Protein AF-A0A957QXU7-F1 (afdb_monomer)

Mean predicted aligned error: 11.69 Å

pLDDT: mean 83.5, std 12.66, range [46.91, 98.19]

Radius of gyration: 32.11 Å; Cα contacts (8 Å, |Δi|>4): 40; chains: 1; bounding box: 80×54×68 Å

Foldseek 3Di:
DDDPPPPPVVVVVCVCVPPVNVVVVVVVVVVVVVVVVVVVVVVVVVVVVVVVVVLLVVQCPDDAAEDDPPPVPDPVVNNPNHHYDYDDDDDPPDDDDDD

Sequence (99 aa):
MAENNAISWGQTVRLLISRRWWWVTLVVLGGCALLVRLGIWQLDRLAWRRGLNAEITAQMAAPPLILTPGTASTELDAIAYRQVTATGHYDLEGQFVLL

Secondary structure (DSSP, 8-state):
--------HHHHHHHHTSTTTHHHHHHHHHHHHHHHHHHHHHHHHHHHHHHHHHHHHHHHHSPPEEE-TTGGGS-GGGGTT--EEE------TT-----

Nearest PDB structures (foldseek):
  8any-assembly1_0  TM=3.695E-01  e=1.886E+00  Homo sapiens
  7qp7-assembly1_M  TM=3.668E-01  e=7.196E+00  Homo sapiens

Structure (mmCIF, N/CA/C/O backbone):
data_AF-A0A957QXU7-F1
#
_entry.id   AF-A0A957QXU7-F1
#
loop_
_atom_site.group_PDB
_atom_site.id
_atom_site.type_symbol
_atom_site.label_atom_id
_atom_site.label_alt_id
_atom_site.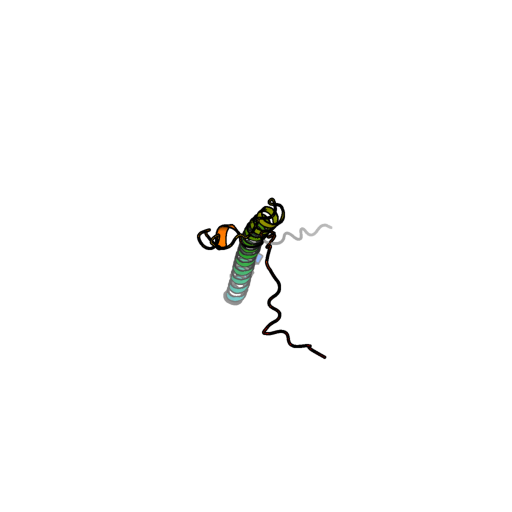label_comp_id
_atom_site.label_asym_id
_atom_site.label_entity_id
_atom_site.label_seq_id
_atom_site.pdbx_PDB_ins_code
_atom_site.Cartn_x
_atom_site.Cartn_y
_atom_site.Cartn_z
_atom_site.occupancy
_atom_site.B_iso_or_equiv
_atom_site.auth_seq_id
_atom_site.auth_comp_id
_atom_site.auth_asym_id
_atom_site.auth_atom_id
_atom_site.pdbx_PDB_model_num
ATOM 1 N N . MET A 1 1 ? 46.697 20.143 -25.126 1.00 47.62 1 MET A N 1
ATOM 2 C CA . MET A 1 1 ? 46.227 18.767 -24.865 1.00 47.62 1 MET A CA 1
ATOM 3 C C . MET A 1 1 ? 44.871 18.818 -24.172 1.00 47.62 1 MET A C 1
ATOM 5 O O . MET A 1 1 ? 44.814 18.791 -22.954 1.00 47.62 1 MET A O 1
ATOM 9 N N . ALA A 1 2 ? 43.799 18.962 -24.948 1.00 46.91 2 ALA A N 1
ATOM 10 C CA . ALA A 1 2 ? 42.426 18.714 -24.513 1.00 46.91 2 ALA A CA 1
ATOM 11 C C . ALA A 1 2 ? 41.631 18.436 -25.791 1.00 46.91 2 ALA A C 1
ATOM 13 O O . ALA A 1 2 ? 41.126 19.351 -26.439 1.00 46.91 2 ALA A O 1
ATOM 14 N N . GLU A 1 3 ? 41.669 17.181 -26.232 1.00 51.56 3 GLU A N 1
ATOM 15 C CA . GLU A 1 3 ? 40.829 16.711 -27.324 1.00 51.56 3 GLU A CA 1
ATOM 16 C C . GLU A 1 3 ? 39.385 16.828 -26.832 1.00 51.56 3 GLU A C 1
ATOM 18 O O . GLU A 1 3 ? 38.992 16.244 -25.821 1.00 51.56 3 GLU A O 1
ATOM 23 N N . ASN A 1 4 ? 38.636 17.725 -27.465 1.00 58.56 4 ASN A N 1
ATOM 24 C CA . ASN A 1 4 ? 37.233 17.939 -27.184 1.00 58.56 4 ASN A CA 1
ATOM 25 C C . ASN A 1 4 ? 36.491 16.690 -27.656 1.00 58.56 4 ASN A C 1
ATOM 27 O O . ASN A 1 4 ? 36.133 16.575 -28.829 1.00 58.56 4 ASN A O 1
ATOM 31 N N . ASN A 1 5 ? 36.283 15.759 -26.728 1.00 62.50 5 ASN A N 1
ATOM 32 C CA . ASN A 1 5 ? 35.426 14.587 -26.858 1.00 62.50 5 ASN A CA 1
ATOM 33 C C . ASN A 1 5 ? 33.963 15.053 -26.921 1.00 62.50 5 ASN A C 1
ATOM 35 O O . ASN A 1 5 ? 33.141 14.728 -26.064 1.00 62.50 5 ASN A O 1
ATOM 39 N N . ALA A 1 6 ? 33.645 15.897 -27.900 1.00 63.00 6 ALA A N 1
ATOM 40 C CA . ALA A 1 6 ? 32.304 16.362 -28.156 1.00 63.00 6 ALA A CA 1
ATOM 41 C C . ALA A 1 6 ? 31.532 15.163 -28.686 1.00 63.00 6 ALA A C 1
ATOM 43 O O . ALA A 1 6 ? 31.621 14.809 -29.862 1.00 63.00 6 ALA A O 1
ATOM 44 N N . ILE A 1 7 ? 30.804 14.512 -27.782 1.00 67.94 7 ILE A N 1
ATOM 45 C CA . ILE A 1 7 ? 29.794 13.516 -28.110 1.00 67.94 7 ILE A CA 1
ATOM 46 C C . ILE A 1 7 ? 28.926 14.138 -29.204 1.00 67.94 7 ILE A C 1
ATOM 48 O O . ILE A 1 7 ? 28.167 15.079 -28.963 1.00 67.94 7 ILE A O 1
ATOM 52 N N . SER A 1 8 ? 29.097 13.660 -30.435 1.00 75.00 8 SER A N 1
ATOM 53 C CA . SER A 1 8 ? 28.346 14.152 -31.580 1.00 75.00 8 SER A CA 1
ATOM 54 C C . SER A 1 8 ? 26.921 13.626 -31.457 1.00 75.00 8 SER A C 1
ATOM 56 O O . SER A 1 8 ? 26.589 12.553 -31.960 1.00 75.00 8 SER A O 1
ATOM 58 N N . TRP A 1 9 ? 26.074 14.373 -30.743 1.00 73.50 9 TRP A N 1
ATOM 59 C CA . TRP A 1 9 ? 24.683 14.014 -30.449 1.00 73.50 9 TRP A CA 1
ATOM 60 C C . TRP A 1 9 ? 23.897 13.617 -31.705 1.00 73.50 9 TRP A C 1
ATOM 62 O O . TRP A 1 9 ? 23.094 12.685 -31.670 1.00 73.50 9 TRP A O 1
ATOM 72 N N . GLY A 1 10 ? 24.191 14.254 -32.843 1.00 73.12 10 GLY A N 1
ATOM 73 C CA . GLY A 1 10 ? 23.594 13.916 -34.134 1.00 73.12 10 GLY A CA 1
ATOM 74 C C . GLY A 1 10 ? 23.967 12.518 -34.640 1.00 73.12 10 GLY A C 1
ATOM 75 O O . GLY A 1 10 ? 23.123 11.834 -35.219 1.00 73.12 10 GLY A O 1
ATOM 76 N N . GLN A 1 11 ? 25.196 12.052 -34.395 1.00 74.81 11 GLN A N 1
ATOM 77 C CA . GLN A 1 11 ? 25.608 10.693 -34.755 1.00 74.81 11 GLN A CA 1
ATOM 78 C C . GLN A 1 11 ? 24.989 9.651 -33.822 1.00 74.81 11 GLN A C 1
ATOM 80 O O . GLN A 1 11 ? 24.507 8.627 -34.304 1.00 74.81 11 GLN A O 1
ATOM 85 N N . THR A 1 12 ? 24.902 9.927 -32.519 1.00 74.75 12 THR A N 1
ATOM 86 C CA . THR A 1 12 ? 24.289 9.011 -31.543 1.00 74.75 12 THR A CA 1
ATOM 87 C C . THR A 1 12 ? 22.803 8.785 -31.827 1.00 74.75 12 THR A C 1
ATOM 89 O O . THR A 1 12 ? 22.359 7.641 -31.899 1.00 74.75 12 THR A O 1
ATOM 92 N N . VAL A 1 13 ? 22.034 9.851 -32.081 1.00 75.25 13 VAL A N 1
ATOM 93 C CA . VAL A 1 13 ? 20.604 9.739 -32.435 1.00 75.25 13 VAL A CA 1
ATOM 94 C C . VAL A 1 13 ? 20.419 8.953 -33.737 1.00 75.25 13 VAL A C 1
ATOM 96 O O . VAL A 1 13 ? 19.542 8.095 -33.838 1.00 75.25 13 VAL A O 1
ATOM 99 N N . ARG A 1 14 ? 21.290 9.182 -34.725 1.00 74.19 14 ARG A N 1
ATOM 100 C CA . ARG A 1 14 ? 21.243 8.482 -36.014 1.00 74.19 14 ARG A CA 1
ATOM 101 C C . AR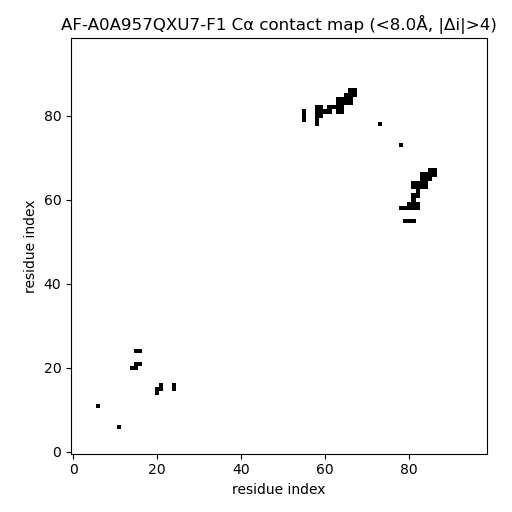G A 1 14 ? 21.635 7.004 -35.907 1.00 74.19 14 ARG A C 1
ATOM 103 O O . ARG A 1 14 ? 21.107 6.190 -36.661 1.00 74.19 14 ARG A O 1
ATOM 110 N N . LEU A 1 15 ? 22.519 6.645 -34.976 1.00 70.62 15 LEU A N 1
ATOM 111 C CA . LEU A 1 15 ? 22.861 5.252 -34.673 1.00 70.62 15 LEU A CA 1
ATOM 112 C C . LEU A 1 15 ? 21.700 4.531 -33.977 1.00 70.62 15 LEU A C 1
ATOM 114 O O . LEU A 1 15 ? 21.357 3.424 -34.395 1.00 70.62 15 LEU A O 1
ATOM 118 N N . LEU A 1 16 ? 21.047 5.183 -33.007 1.00 69.50 16 LEU A N 1
ATOM 119 C CA . LEU A 1 16 ? 19.859 4.652 -32.323 1.00 69.50 16 LEU A CA 1
ATOM 120 C C . LEU A 1 16 ? 18.692 4.408 -33.299 1.00 69.50 16 LEU A C 1
ATOM 122 O O . LEU A 1 16 ? 17.995 3.404 -33.193 1.00 69.50 16 LEU A O 1
ATOM 126 N N . ILE A 1 17 ? 18.520 5.279 -34.298 1.00 71.12 17 ILE A N 1
ATOM 127 C CA . ILE A 1 17 ? 17.434 5.199 -35.297 1.00 71.12 17 ILE A CA 1
ATOM 128 C C . ILE A 1 17 ? 17.862 4.433 -36.571 1.00 71.12 17 ILE A C 1
ATOM 130 O O . ILE A 1 17 ? 17.085 4.261 -37.510 1.00 71.12 17 ILE A O 1
ATOM 134 N N . SER A 1 18 ? 19.092 3.912 -36.629 1.00 76.94 18 SER A N 1
ATOM 135 C CA . SER A 1 18 ? 19.547 3.116 -37.774 1.00 76.94 18 SER A CA 1
ATOM 136 C C . SER A 1 18 ? 18.692 1.850 -37.959 1.00 76.94 18 SER A C 1
ATOM 138 O O . SER A 1 18 ? 18.184 1.277 -36.993 1.00 76.94 18 SER A O 1
ATOM 140 N N . ARG A 1 19 ? 18.568 1.366 -39.208 1.00 73.75 19 ARG A N 1
ATOM 141 C CA . ARG A 1 19 ? 17.735 0.201 -39.599 1.00 73.75 19 ARG A CA 1
ATOM 142 C C . ARG A 1 19 ? 17.930 -1.027 -38.692 1.00 73.75 19 ARG A C 1
ATOM 144 O O . ARG A 1 19 ? 17.008 -1.816 -38.523 1.00 73.75 19 ARG A O 1
ATOM 151 N N . ARG A 1 20 ? 19.129 -1.189 -38.125 1.00 80.00 20 ARG A N 1
ATOM 152 C CA . ARG A 1 20 ? 19.508 -2.314 -37.263 1.00 80.00 20 ARG A CA 1
ATOM 153 C C . ARG A 1 20 ? 19.112 -2.133 -35.790 1.00 80.00 20 ARG A C 1
ATOM 155 O O . ARG A 1 20 ? 18.870 -3.134 -35.128 1.00 80.00 20 ARG A O 1
ATOM 162 N N . TRP A 1 21 ? 19.044 -0.902 -35.280 1.00 83.31 21 TRP A N 1
ATOM 163 C CA . TRP A 1 21 ? 18.867 -0.614 -33.844 1.00 83.31 21 TRP A CA 1
ATOM 164 C C . TRP A 1 21 ? 17.472 -0.118 -33.458 1.00 83.31 21 TRP A C 1
ATOM 166 O O . TRP A 1 21 ? 17.108 -0.204 -32.287 1.00 83.31 21 TRP A O 1
ATOM 176 N N . TRP A 1 22 ? 16.655 0.301 -34.427 1.00 87.75 22 TRP A N 1
ATOM 177 C CA . TRP A 1 22 ? 15.304 0.813 -34.177 1.00 87.75 22 TRP A CA 1
ATOM 178 C C . TRP A 1 22 ? 14.419 -0.136 -33.344 1.00 87.75 22 TRP A C 1
ATOM 180 O O . TRP A 1 22 ? 13.726 0.314 -32.435 1.00 87.75 22 TRP A O 1
ATOM 190 N N . TRP A 1 23 ? 14.493 -1.454 -33.571 1.00 89.62 23 TRP A N 1
ATOM 191 C CA . TRP A 1 23 ? 13.751 -2.437 -32.768 1.00 89.62 23 TRP A CA 1
ATOM 192 C C . TRP A 1 23 ? 14.186 -2.465 -31.299 1.00 89.62 23 TRP A C 1
ATOM 194 O O . TRP A 1 23 ? 13.340 -2.572 -30.417 1.00 89.62 23 TRP A O 1
ATOM 204 N N . VAL A 1 24 ? 15.486 -2.322 -31.020 1.00 92.06 24 VAL A N 1
ATOM 205 C CA . VAL A 1 24 ? 16.003 -2.253 -29.644 1.00 92.06 24 VAL A CA 1
ATOM 206 C C . VAL A 1 24 ? 15.477 -0.995 -28.958 1.00 92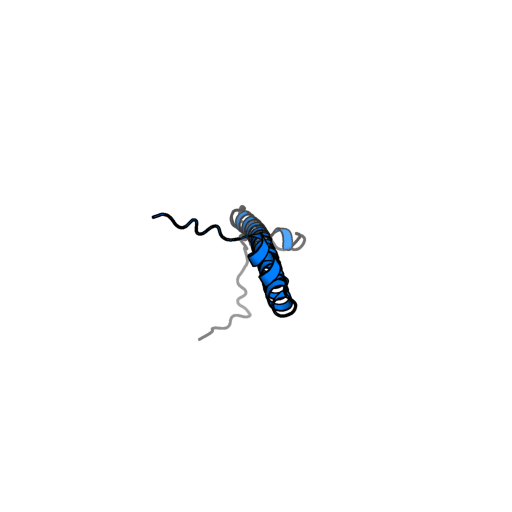.06 24 VAL A C 1
ATOM 208 O O . VAL A 1 24 ? 14.988 -1.067 -27.834 1.00 92.06 24 VAL A O 1
ATOM 211 N N . THR A 1 25 ? 15.502 0.147 -29.649 1.00 90.06 25 THR A N 1
ATOM 212 C CA . THR A 1 25 ? 14.934 1.399 -29.131 1.00 90.06 25 THR A CA 1
ATOM 213 C C . THR A 1 25 ? 13.438 1.269 -28.846 1.00 90.06 25 THR A C 1
ATOM 215 O O . THR A 1 25 ? 12.989 1.705 -27.788 1.00 90.06 25 THR A O 1
ATOM 218 N N . LEU A 1 26 ? 12.669 0.623 -29.728 1.00 93.50 26 LEU A N 1
ATOM 219 C CA . LEU A 1 26 ? 11.250 0.352 -29.484 1.00 93.50 26 LEU A CA 1
ATOM 220 C C . LEU A 1 26 ? 11.021 -0.530 -28.255 1.00 93.50 26 LEU A C 1
ATOM 222 O O . LEU A 1 26 ? 10.136 -0.232 -27.457 1.00 93.50 26 LEU A O 1
ATOM 226 N N . VAL A 1 27 ? 11.817 -1.587 -28.078 1.00 96.19 27 VAL A N 1
ATOM 227 C CA . VAL A 1 27 ? 11.721 -2.465 -26.902 1.00 96.19 27 VAL A CA 1
ATOM 228 C C . VAL A 1 27 ? 12.027 -1.694 -25.622 1.00 96.19 27 VAL A C 1
ATOM 230 O O . VAL A 1 27 ? 11.291 -1.829 -24.649 1.00 96.19 27 VAL A O 1
ATOM 233 N N . VAL A 1 28 ? 13.060 -0.846 -25.621 1.00 95.81 28 VAL A N 1
ATOM 234 C CA . VAL A 1 28 ? 13.393 -0.000 -24.464 1.00 95.81 28 VAL A CA 1
ATOM 235 C C . VAL A 1 28 ? 12.248 0.959 -24.147 1.00 95.81 28 VAL A C 1
ATOM 237 O O . VAL A 1 28 ? 11.825 1.028 -22.997 1.00 95.81 28 VAL A O 1
ATOM 240 N N . LEU A 1 29 ? 11.694 1.648 -25.148 1.00 96.31 29 LEU A N 1
ATOM 241 C CA . LEU A 1 29 ? 10.551 2.543 -24.948 1.00 96.31 29 LEU A CA 1
ATOM 242 C C . LEU A 1 29 ? 9.317 1.794 -24.431 1.00 96.31 29 LEU A C 1
ATOM 244 O O . LEU A 1 29 ? 8.650 2.273 -23.514 1.00 96.31 29 LEU A O 1
ATOM 248 N N . GLY A 1 30 ? 9.045 0.602 -24.966 1.00 97.94 30 GLY A N 1
ATOM 249 C CA . GLY A 1 30 ? 7.981 -0.274 -24.481 1.00 97.94 30 GLY A CA 1
ATOM 250 C C . GLY A 1 30 ? 8.202 -0.707 -23.030 1.00 97.94 30 GLY A C 1
ATOM 251 O O . GLY A 1 30 ? 7.279 -0.643 -22.220 1.00 97.94 30 GLY A O 1
ATOM 252 N N . GLY A 1 31 ? 9.437 -1.068 -22.674 1.00 98.06 31 GLY A N 1
ATOM 253 C CA . GLY A 1 31 ? 9.833 -1.395 -21.305 1.00 98.06 31 GLY A CA 1
ATOM 254 C C . GLY A 1 31 ? 9.656 -0.212 -20.354 1.00 98.06 31 GLY A C 1
ATOM 255 O O . GLY A 1 31 ? 9.045 -0.360 -19.299 1.00 98.06 31 GLY A O 1
ATOM 256 N N . CYS A 1 32 ? 10.101 0.983 -20.746 1.00 98.00 32 CYS A N 1
ATOM 257 C CA . CYS A 1 32 ? 9.886 2.208 -19.978 1.00 98.00 32 CYS A CA 1
ATOM 258 C C . CYS A 1 32 ? 8.391 2.489 -19.766 1.00 98.00 32 CYS A C 1
ATOM 260 O O . CYS A 1 32 ? 7.975 2.751 -18.638 1.00 98.00 32 CYS A O 1
ATOM 262 N N . ALA A 1 33 ? 7.572 2.383 -20.816 1.00 97.88 33 ALA A N 1
ATOM 263 C CA . ALA A 1 33 ? 6.127 2.583 -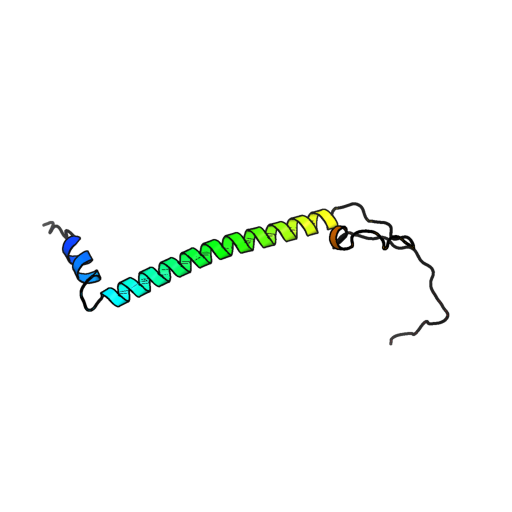20.717 1.00 97.88 33 ALA A CA 1
ATOM 264 C C . ALA A 1 33 ? 5.465 1.561 -19.777 1.00 97.88 33 ALA A C 1
ATOM 266 O O . ALA A 1 33 ? 4.614 1.926 -18.962 1.00 97.88 33 ALA A O 1
ATOM 267 N N . LEU A 1 34 ? 5.890 0.295 -19.841 1.00 98.19 34 LEU A N 1
ATOM 268 C CA . LEU A 1 34 ? 5.424 -0.754 -18.938 1.00 98.19 34 LEU A CA 1
ATOM 269 C C . LEU A 1 34 ? 5.789 -0.440 -17.483 1.00 98.19 34 LEU A C 1
ATOM 271 O O . LEU A 1 34 ? 4.920 -0.513 -16.618 1.00 98.19 34 LEU A O 1
ATOM 275 N N . LEU A 1 35 ? 7.037 -0.051 -17.212 1.00 98.19 35 LEU A N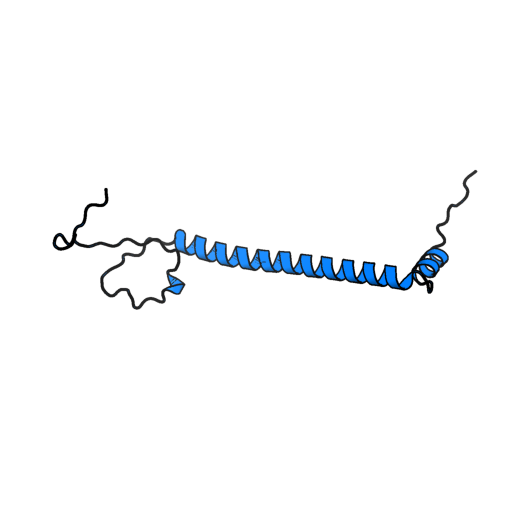 1
ATOM 276 C CA . LEU A 1 35 ? 7.490 0.298 -15.863 1.00 98.19 35 LEU A CA 1
ATOM 277 C C . LEU A 1 35 ? 6.723 1.495 -15.292 1.00 98.19 35 LEU A C 1
ATOM 279 O O . LEU A 1 35 ? 6.303 1.448 -14.139 1.00 98.19 35 LEU A O 1
ATOM 283 N N . VAL A 1 36 ? 6.472 2.532 -16.096 1.00 98.06 36 VAL A N 1
ATOM 284 C CA . VAL A 1 36 ? 5.644 3.678 -15.684 1.00 98.06 36 VAL A CA 1
ATOM 285 C C . VAL A 1 36 ? 4.227 3.222 -15.339 1.00 98.06 36 VAL A C 1
ATOM 287 O O . VAL A 1 36 ? 3.703 3.569 -14.279 1.00 98.06 36 VAL A O 1
ATOM 290 N N . ARG A 1 37 ? 3.611 2.398 -16.193 1.00 98.06 37 ARG A N 1
ATOM 291 C CA . ARG A 1 37 ? 2.263 1.869 -15.951 1.00 98.06 37 ARG A CA 1
ATOM 292 C C . ARG A 1 37 ? 2.206 0.983 -14.704 1.00 98.06 37 ARG A C 1
ATOM 294 O O . ARG A 1 37 ? 1.232 1.066 -13.959 1.00 98.06 37 ARG A O 1
ATOM 301 N N . LEU A 1 38 ? 3.245 0.192 -14.443 1.00 98.12 38 LEU A N 1
ATOM 302 C CA . LEU A 1 38 ? 3.376 -0.582 -13.208 1.00 98.12 38 LEU A CA 1
ATOM 303 C C . LEU A 1 38 ? 3.539 0.322 -11.983 1.00 98.12 38 LEU A C 1
ATOM 305 O O . LEU A 1 38 ? 2.904 0.061 -10.967 1.00 98.12 38 LEU A O 1
ATOM 309 N N . GLY A 1 39 ? 4.319 1.401 -12.076 1.00 97.81 39 GLY A N 1
ATOM 310 C CA . GLY A 1 39 ? 4.454 2.387 -10.999 1.00 97.81 39 GLY A CA 1
ATOM 311 C C . GLY A 1 39 ? 3.120 3.050 -10.646 1.00 97.81 39 GLY A C 1
ATOM 312 O O . GLY A 1 39 ? 2.755 3.124 -9.474 1.00 97.81 39 GLY A O 1
ATOM 313 N N . ILE A 1 40 ? 2.339 3.448 -11.655 1.00 98.00 40 ILE A N 1
ATOM 314 C CA . ILE A 1 40 ? 0.982 3.985 -11.452 1.00 98.00 40 ILE A CA 1
ATOM 315 C C . ILE A 1 40 ? 0.085 2.940 -10.780 1.00 98.00 40 ILE A C 1
ATOM 317 O O . ILE A 1 40 ? -0.593 3.251 -9.802 1.00 98.00 40 ILE A O 1
ATOM 321 N N . TRP A 1 41 ? 0.113 1.694 -11.259 1.00 97.69 41 TRP A N 1
ATOM 322 C CA . TRP A 1 41 ? -0.660 0.606 -10.658 1.00 97.69 41 TRP A CA 1
ATOM 323 C C . TRP A 1 41 ? -0.271 0.351 -9.198 1.00 97.69 41 TRP A C 1
ATOM 325 O O . TRP A 1 41 ? -1.142 0.115 -8.366 1.00 97.69 41 TRP A O 1
ATOM 335 N N . GLN A 1 42 ? 1.016 0.435 -8.856 1.00 97.69 42 GLN A N 1
ATOM 336 C CA . GLN A 1 42 ? 1.465 0.294 -7.471 1.00 97.69 42 GLN A CA 1
ATOM 337 C C . GLN A 1 42 ? 0.890 1.392 -6.568 1.00 97.69 42 GLN A C 1
ATOM 339 O O . GLN A 1 42 ? 0.459 1.090 -5.454 1.00 97.69 42 GLN A O 1
ATOM 344 N N . LEU A 1 43 ? 0.847 2.644 -7.036 1.00 97.81 43 LEU A N 1
ATOM 345 C CA . LEU A 1 43 ? 0.264 3.757 -6.279 1.00 97.81 43 LEU A CA 1
ATOM 346 C C . LEU A 1 43 ? -1.251 3.607 -6.108 1.00 97.81 43 LEU A C 1
ATOM 348 O O . LEU A 1 43 ? -1.757 3.791 -5.001 1.00 97.81 43 LEU A O 1
ATOM 352 N N . ASP A 1 44 ? -1.957 3.218 -7.166 1.00 97.44 44 ASP A N 1
ATOM 353 C CA . ASP A 1 44 ? -3.395 2.936 -7.118 1.00 97.44 44 ASP A CA 1
ATOM 354 C C . ASP A 1 44 ? -3.705 1.784 -6.148 1.00 97.44 44 ASP A C 1
ATOM 356 O O . ASP A 1 44 ? -4.521 1.901 -5.230 1.00 97.44 44 ASP A O 1
ATOM 360 N N . ARG A 1 45 ? -2.946 0.689 -6.251 1.00 96.69 45 ARG A N 1
ATOM 361 C CA . ARG A 1 45 ? -3.062 -0.463 -5.353 1.00 96.69 45 ARG A CA 1
ATOM 362 C C . ARG A 1 45 ? -2.793 -0.090 -3.896 1.00 96.69 45 ARG A C 1
ATOM 364 O O . ARG A 1 45 ? -3.454 -0.618 -2.997 1.00 96.69 45 ARG A O 1
ATOM 371 N N . LEU A 1 46 ? -1.829 0.796 -3.654 1.00 97.19 46 LEU A N 1
ATOM 372 C CA . LEU A 1 46 ? -1.532 1.329 -2.329 1.00 97.19 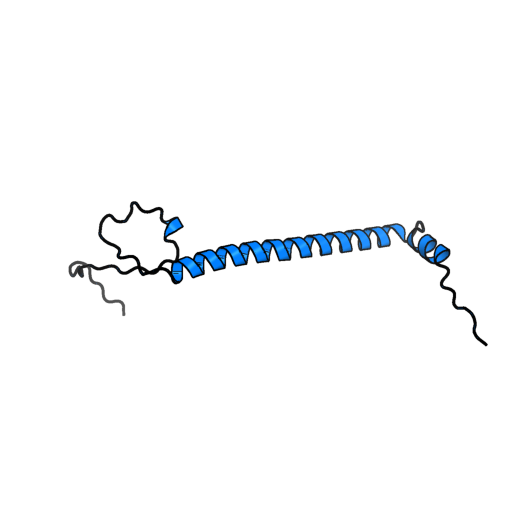46 LEU A CA 1
ATOM 373 C C . LEU A 1 46 ? -2.690 2.178 -1.795 1.00 97.19 46 LEU A C 1
ATOM 375 O O . LEU A 1 46 ? -3.057 2.019 -0.631 1.00 97.19 46 LEU A O 1
ATOM 379 N N . ALA A 1 47 ? -3.277 3.044 -2.624 1.00 97.38 47 ALA A N 1
ATOM 380 C CA . ALA A 1 47 ? -4.435 3.853 -2.252 1.00 97.38 47 ALA A CA 1
ATOM 381 C C . ALA A 1 47 ? -5.639 2.971 -1.889 1.00 97.38 47 ALA A C 1
ATOM 383 O O . ALA A 1 47 ? -6.209 3.140 -0.811 1.00 97.38 47 ALA A O 1
ATOM 384 N N . TRP A 1 48 ? -5.944 1.962 -2.711 1.00 96.06 48 TRP A N 1
ATOM 385 C CA . TRP A 1 48 ? -6.993 0.979 -2.425 1.00 96.06 48 TRP A CA 1
ATOM 386 C C . TRP A 1 48 ? -6.769 0.268 -1.083 1.00 96.06 48 TRP A C 1
ATOM 388 O O . TRP A 1 48 ? -7.667 0.222 -0.243 1.00 96.06 48 TRP A O 1
ATOM 398 N N . ARG A 1 49 ? -5.546 -0.228 -0.831 1.00 97.00 49 ARG A N 1
ATOM 399 C CA . ARG A 1 49 ? -5.218 -0.883 0.447 1.00 97.00 49 ARG A CA 1
ATOM 400 C C . ARG A 1 49 ? -5.347 0.056 1.642 1.00 97.00 49 ARG A C 1
ATOM 402 O O . ARG A 1 49 ? -5.817 -0.370 2.692 1.00 97.00 49 ARG A O 1
ATOM 409 N N . ARG A 1 50 ? -4.926 1.315 1.505 1.00 97.00 50 ARG A N 1
ATOM 410 C CA . ARG A 1 50 ? -5.062 2.316 2.571 1.00 97.00 50 ARG A CA 1
ATOM 411 C C . ARG A 1 50 ? -6.524 2.625 2.873 1.00 97.00 50 ARG A C 1
ATOM 413 O O . ARG A 1 50 ? -6.857 2.706 4.048 1.00 97.00 50 ARG A O 1
ATOM 420 N N . GLY A 1 51 ? -7.374 2.742 1.851 1.00 94.62 51 GLY A N 1
ATOM 421 C CA . GLY A 1 51 ? -8.814 2.945 2.030 1.00 94.62 51 GLY A CA 1
ATOM 422 C C . GLY A 1 51 ? -9.459 1.808 2.821 1.00 94.62 51 GLY A C 1
ATOM 423 O O . GLY A 1 51 ? -10.112 2.055 3.828 1.00 94.62 51 GLY A O 1
ATOM 424 N N . LEU A 1 52 ? -9.180 0.558 2.438 1.00 93.50 52 LEU A N 1
ATOM 425 C CA . LEU A 1 52 ? -9.675 -0.611 3.171 1.00 93.50 52 LEU A CA 1
ATOM 426 C C . LEU A 1 52 ? -9.171 -0.663 4.614 1.00 93.50 52 LEU A C 1
ATOM 428 O O . LEU A 1 52 ? -9.946 -0.901 5.533 1.00 93.50 52 LEU A O 1
ATOM 432 N N . ASN A 1 53 ? -7.877 -0.425 4.831 1.00 95.38 53 ASN A N 1
ATOM 433 C CA . ASN A 1 53 ? -7.320 -0.435 6.180 1.00 95.38 53 ASN A CA 1
ATOM 434 C C . ASN A 1 53 ? -7.910 0.680 7.050 1.00 95.38 53 ASN A C 1
ATOM 436 O O . ASN A 1 53 ? -8.099 0.465 8.245 1.00 95.38 53 ASN A O 1
ATOM 440 N N . ALA A 1 54 ? -8.178 1.856 6.475 1.00 94.62 54 ALA A N 1
ATOM 441 C CA . ALA A 1 54 ? -8.798 2.965 7.189 1.00 94.62 54 ALA A CA 1
ATOM 442 C C . ALA A 1 54 ? -10.218 2.603 7.640 1.00 94.62 54 ALA A C 1
ATOM 444 O O . ALA A 1 54 ? -10.533 2.807 8.810 1.00 94.62 54 ALA A O 1
ATOM 445 N N . GLU A 1 55 ? -11.018 1.994 6.759 1.00 92.12 55 GLU A N 1
ATOM 446 C CA . GLU A 1 55 ? -12.362 1.506 7.090 1.00 92.12 55 GLU A CA 1
ATOM 447 C C . GLU A 1 55 ? -12.315 0.463 8.215 1.00 92.12 55 GLU A C 1
ATOM 449 O O . GLU A 1 55 ? -12.943 0.634 9.257 1.00 92.12 55 GLU A O 1
ATOM 454 N N . ILE A 1 56 ? -11.481 -0.571 8.066 1.00 92.94 56 ILE A N 1
ATOM 455 C CA . ILE A 1 56 ? -11.322 -1.623 9.082 1.00 92.94 56 ILE A CA 1
ATOM 456 C C . ILE A 1 56 ? -10.884 -1.026 10.423 1.00 92.94 56 ILE A C 1
ATOM 458 O O . ILE A 1 56 ? -11.441 -1.360 11.465 1.00 92.94 56 ILE A O 1
ATOM 462 N N . THR A 1 57 ? -9.898 -0.125 10.414 1.00 93.62 57 THR A N 1
ATOM 463 C CA . THR A 1 57 ? -9.394 0.505 11.644 1.00 93.62 57 THR A CA 1
ATOM 464 C C . THR A 1 57 ? -10.472 1.355 12.311 1.00 93.62 57 THR A C 1
ATOM 466 O O . THR A 1 57 ? -10.597 1.313 13.534 1.00 93.62 57 THR A O 1
ATOM 469 N N . ALA A 1 58 ? -11.272 2.094 11.535 1.00 91.31 58 ALA A N 1
ATOM 470 C CA . ALA A 1 58 ? -12.380 2.883 12.063 1.00 91.31 58 ALA A CA 1
ATOM 471 C C . ALA A 1 58 ? -13.435 1.990 12.732 1.00 91.31 58 ALA A C 1
ATOM 473 O O . ALA A 1 58 ? -13.855 2.277 13.853 1.00 91.31 58 ALA A O 1
ATOM 474 N N . GLN A 1 59 ? -13.799 0.876 12.095 1.00 90.06 59 GLN A N 1
ATOM 475 C CA . GLN A 1 59 ? -14.772 -0.074 12.639 1.00 90.06 59 GLN A CA 1
ATOM 476 C C . GLN A 1 59 ? -14.257 -0.786 13.891 1.00 90.06 59 GLN A C 1
ATOM 478 O O . GLN A 1 59 ? -14.986 -0.930 14.872 1.00 90.06 59 GLN A O 1
ATOM 483 N N . MET A 1 60 ? -12.981 -1.174 13.904 1.00 91.06 60 MET A N 1
ATOM 484 C CA . MET A 1 60 ? -12.346 -1.781 15.076 1.00 91.06 60 MET A CA 1
ATOM 485 C C . MET A 1 60 ? -12.230 -0.811 16.259 1.00 91.06 60 MET A C 1
ATOM 487 O O . MET A 1 60 ? -12.297 -1.250 17.405 1.00 91.06 60 MET A O 1
ATOM 491 N N . ALA A 1 61 ? -12.039 0.485 15.996 1.00 91.50 61 ALA A N 1
ATOM 492 C CA . ALA A 1 61 ? -11.962 1.524 17.024 1.00 91.50 61 ALA A CA 1
ATOM 493 C C . ALA A 1 61 ? -13.341 2.015 17.503 1.00 91.50 61 ALA A C 1
ATOM 495 O O . ALA A 1 61 ? -13.425 2.721 18.511 1.00 91.50 61 ALA A O 1
ATOM 496 N N . ALA A 1 62 ? -14.420 1.676 16.792 1.00 88.50 62 ALA A N 1
ATOM 497 C CA . ALA A 1 62 ? -15.769 2.066 17.170 1.00 88.50 62 ALA A CA 1
ATOM 498 C C . ALA A 1 62 ? -16.209 1.364 18.471 1.00 88.50 62 ALA A C 1
ATOM 500 O O . ALA A 1 62 ? -15.796 0.232 18.737 1.00 88.50 62 ALA A O 1
ATOM 501 N N . PRO A 1 63 ? -17.097 1.987 19.272 1.00 88.00 63 PRO A N 1
ATOM 502 C CA . PRO A 1 63 ? -17.630 1.357 20.473 1.00 88.00 63 PRO A CA 1
ATOM 503 C C . PRO A 1 63 ? -18.236 -0.022 20.164 1.00 88.00 63 PRO A C 1
ATOM 505 O O . PRO A 1 63 ? -18.953 -0.134 19.154 1.00 88.00 63 PRO A O 1
ATOM 508 N N . PRO A 1 64 ? -17.995 -1.042 21.012 1.00 86.56 64 PRO A N 1
ATOM 509 C CA . PRO A 1 64 ? -18.527 -2.380 20.799 1.00 86.56 64 PRO A CA 1
ATOM 510 C C . PRO A 1 64 ? -20.048 -2.368 20.655 1.00 86.56 64 PRO A C 1
ATOM 512 O O . PRO A 1 64 ? -20.756 -1.734 21.441 1.00 86.56 64 PRO A O 1
ATOM 515 N N . LEU A 1 65 ? -20.555 -3.064 19.642 1.00 84.75 65 LEU A N 1
ATOM 516 C CA . LEU A 1 65 ? -21.986 -3.188 19.405 1.00 84.75 65 LEU A CA 1
ATOM 517 C C . LEU A 1 65 ? -22.552 -4.335 20.249 1.00 84.75 65 LEU A C 1
ATOM 519 O O . LEU A 1 65 ? -22.052 -5.457 20.206 1.00 84.75 65 LEU A O 1
ATOM 523 N N . ILE A 1 66 ? -23.617 -4.069 21.002 1.00 85.56 66 ILE A N 1
ATOM 524 C CA . ILE A 1 66 ? -24.321 -5.114 21.748 1.00 85.56 66 ILE A CA 1
ATOM 525 C C . ILE A 1 66 ? -25.247 -5.849 20.778 1.00 85.56 66 ILE A C 1
ATOM 527 O O . ILE A 1 66 ? -26.178 -5.260 20.226 1.00 85.56 66 ILE A O 1
ATOM 531 N N . LEU A 1 67 ? -24.975 -7.132 20.553 1.00 81.88 67 LEU A N 1
ATOM 532 C CA . LEU A 1 67 ? -25.818 -8.005 19.750 1.00 81.88 67 LEU A CA 1
ATOM 533 C C . LEU A 1 67 ? -26.949 -8.548 20.625 1.00 81.88 67 LEU A C 1
ATOM 535 O O . LEU A 1 67 ? -26.718 -9.326 21.549 1.00 81.88 67 LEU A O 1
ATOM 539 N N . THR A 1 68 ? -28.171 -8.143 20.297 1.00 78.44 68 THR A N 1
ATOM 540 C CA . THR A 1 68 ? -29.414 -8.594 20.932 1.00 78.44 68 THR A CA 1
ATOM 541 C C . THR A 1 68 ? -30.212 -9.409 19.909 1.00 78.44 68 THR A C 1
ATOM 543 O O . THR A 1 68 ? -30.146 -9.101 18.716 1.00 78.44 68 THR A O 1
ATOM 546 N N . PRO A 1 69 ? -30.986 -10.435 20.307 1.00 72.75 69 PRO A N 1
ATOM 547 C CA . PRO A 1 69 ? -31.854 -11.155 19.378 1.00 72.75 69 PRO A CA 1
ATOM 548 C C . PRO A 1 69 ? -32.714 -10.188 18.546 1.00 72.75 69 PRO A C 1
ATOM 550 O O . PRO A 1 69 ? -33.436 -9.365 19.104 1.00 72.75 69 PRO A O 1
ATOM 553 N N . GLY A 1 70 ? -32.607 -10.260 17.215 1.00 68.81 70 GLY A N 1
ATOM 554 C CA . GLY A 1 70 ? -33.319 -9.369 16.287 1.00 68.81 70 GLY A CA 1
ATOM 555 C C . GLY A 1 70 ? -32.508 -8.194 15.718 1.00 68.81 70 GLY A C 1
ATOM 556 O O . GLY A 1 70 ? -33.022 -7.493 14.852 1.00 68.81 70 GLY A O 1
ATOM 557 N N . THR A 1 71 ? -31.238 -7.999 16.099 1.00 64.88 71 THR A N 1
ATOM 558 C CA . THR A 1 71 ? -30.352 -6.965 15.503 1.00 64.88 71 THR A CA 1
ATOM 559 C C . THR A 1 71 ? -29.927 -7.241 14.051 1.00 64.88 71 THR A C 1
ATOM 561 O O . THR A 1 71 ? -29.251 -6.414 13.437 1.00 64.88 71 THR A O 1
ATOM 564 N N . ALA A 1 72 ? -30.348 -8.373 13.475 1.00 59.56 72 ALA A N 1
ATOM 565 C CA . ALA A 1 72 ? -29.998 -8.842 12.131 1.00 59.56 72 ALA A CA 1
ATOM 566 C C . ALA A 1 72 ? -30.526 -7.970 10.967 1.00 59.56 72 ALA A C 1
ATOM 568 O O . ALA A 1 72 ? -30.347 -8.334 9.810 1.00 59.56 72 ALA A O 1
ATOM 569 N N . SER A 1 73 ? -31.169 -6.832 11.245 1.00 57.28 73 SER A N 1
ATOM 570 C CA . SER A 1 73 ? -31.636 -5.874 10.233 1.00 57.28 73 SER A CA 1
ATOM 571 C C . SER A 1 73 ? -30.620 -4.784 9.874 1.00 57.28 73 SER A C 1
ATOM 573 O O . SER A 1 73 ? -30.906 -3.953 9.015 1.00 57.28 73 SER A O 1
ATOM 575 N N . THR A 1 74 ? -29.451 -4.755 10.519 1.00 62.06 74 THR A N 1
ATOM 576 C CA . THR A 1 74 ? -28.406 -3.761 10.218 1.00 62.06 74 THR A CA 1
ATOM 577 C C . THR A 1 74 ? -27.638 -4.197 8.970 1.00 62.06 74 THR A C 1
ATOM 579 O O . THR A 1 74 ? -27.321 -5.376 8.854 1.00 62.06 74 THR A O 1
ATOM 582 N N . GLU A 1 75 ? -27.324 -3.277 8.050 1.00 72.94 75 GLU A N 1
ATOM 583 C CA . GLU A 1 75 ? -26.424 -3.539 6.915 1.00 72.94 75 GLU A CA 1
ATOM 584 C C . GLU A 1 75 ? -25.127 -4.188 7.428 1.00 72.94 75 GLU A C 1
ATOM 586 O O . GLU A 1 75 ? -24.310 -3.525 8.067 1.00 72.94 75 GLU A O 1
ATOM 591 N N . LEU A 1 76 ? -24.950 -5.497 7.197 1.00 74.88 76 LEU A N 1
ATOM 592 C CA . LEU A 1 76 ? -23.818 -6.258 7.744 1.00 74.88 76 LEU A CA 1
ATOM 593 C C . LEU A 1 76 ? -22.472 -5.680 7.291 1.00 74.88 76 LEU A C 1
ATOM 595 O O . LEU A 1 76 ? -21.513 -5.682 8.061 1.00 74.88 76 LEU A O 1
ATOM 599 N N . ASP A 1 77 ? -22.421 -5.139 6.076 1.00 75.19 77 ASP A N 1
ATOM 600 C CA . ASP A 1 77 ? -21.229 -4.491 5.534 1.00 75.19 77 ASP A CA 1
ATOM 601 C C . ASP A 1 77 ? -20.839 -3.245 6.345 1.00 75.19 77 ASP A C 1
ATOM 603 O O . A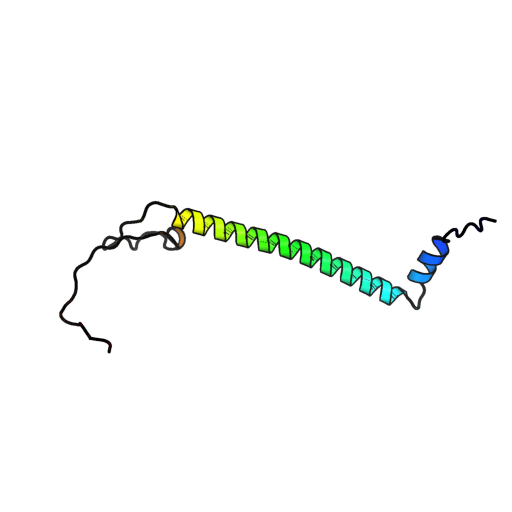SP A 1 77 ? -19.654 -2.984 6.539 1.00 75.19 77 ASP A O 1
ATOM 607 N N . ALA A 1 78 ? -21.817 -2.524 6.904 1.00 74.50 78 ALA A N 1
ATOM 608 C CA . ALA A 1 78 ? -21.591 -1.320 7.705 1.00 74.50 78 ALA A CA 1
ATOM 609 C C . ALA A 1 78 ? -21.098 -1.610 9.134 1.00 74.50 78 ALA A C 1
ATOM 611 O O . ALA A 1 78 ? -20.681 -0.691 9.839 1.00 74.50 78 ALA A O 1
ATOM 612 N N . ILE A 1 79 ? -21.158 -2.867 9.581 1.00 77.69 79 ILE A N 1
ATOM 613 C CA . ILE A 1 79 ? -20.641 -3.315 10.885 1.00 77.69 79 ILE A CA 1
ATOM 614 C C . ILE A 1 79 ? -19.514 -4.343 10.741 1.00 77.69 79 ILE A C 1
ATOM 616 O O . ILE A 1 79 ? -19.062 -4.912 11.739 1.00 77.69 79 ILE A O 1
ATOM 620 N N . ALA A 1 80 ? -19.047 -4.589 9.515 1.00 82.88 80 ALA A N 1
ATOM 621 C CA . ALA A 1 80 ? -17.941 -5.494 9.261 1.00 82.88 80 ALA A CA 1
ATOM 622 C C . ALA A 1 80 ? -16.707 -5.055 10.066 1.00 82.88 80 ALA A C 1
ATOM 624 O O . ALA A 1 80 ? -16.378 -3.874 10.139 1.00 82.88 80 ALA A O 1
ATOM 625 N N . TYR A 1 81 ? -16.020 -6.021 10.684 1.00 86.81 81 TYR A N 1
ATOM 626 C CA . TYR A 1 81 ? -14.828 -5.802 11.521 1.00 86.81 81 TYR A CA 1
ATOM 627 C C . TYR A 1 81 ? -15.050 -5.011 12.822 1.00 86.81 81 TYR A C 1
ATOM 629 O O . TYR A 1 81 ? -14.084 -4.737 13.538 1.00 86.81 81 TYR A O 1
ATOM 637 N N . ARG A 1 82 ? -16.298 -4.686 13.178 1.00 87.31 82 ARG A N 1
ATOM 638 C CA . ARG A 1 82 ? -16.621 -4.029 14.446 1.00 87.31 82 ARG A CA 1
ATOM 639 C C . ARG A 1 82 ? -16.613 -5.020 15.608 1.00 87.31 82 ARG A C 1
ATOM 641 O O . ARG A 1 82 ? -17.037 -6.167 15.475 1.00 87.31 82 ARG A O 1
ATOM 648 N N . GLN A 1 83 ? -16.156 -4.568 16.775 1.00 89.06 83 GLN A N 1
ATOM 649 C CA . GLN A 1 83 ? -16.250 -5.363 17.999 1.00 89.06 83 GLN A CA 1
ATOM 650 C C . GLN A 1 83 ? -17.711 -5.539 18.422 1.00 89.06 83 GLN A C 1
ATOM 652 O O . GLN A 1 83 ? -18.503 -4.598 18.353 1.00 89.06 83 GLN A O 1
ATOM 657 N N . VAL A 1 84 ? -18.059 -6.738 18.890 1.00 87.25 84 VAL A N 1
ATOM 658 C CA . VAL A 1 84 ? -19.419 -7.078 19.312 1.00 87.25 84 VAL A CA 1
ATOM 659 C C . VAL A 1 84 ? -19.428 -7.775 20.667 1.00 87.25 84 VAL A C 1
ATOM 661 O O . VAL A 1 84 ? -18.577 -8.618 20.946 1.00 87.25 84 VAL A O 1
ATOM 664 N N . THR A 1 85 ? -20.423 -7.447 21.486 1.00 86.44 85 THR A N 1
ATOM 665 C CA . THR A 1 85 ? -20.710 -8.134 22.748 1.00 86.44 85 THR A CA 1
ATOM 666 C C . THR A 1 85 ? -22.055 -8.830 22.614 1.00 86.44 85 THR A C 1
ATOM 668 O O . THR A 1 85 ? -23.057 -8.173 22.349 1.00 86.44 85 THR A O 1
ATOM 671 N N . ALA A 1 86 ? -22.092 -10.146 22.807 1.00 86.69 86 ALA A N 1
ATOM 672 C CA . ALA A 1 86 ? -23.326 -10.927 22.802 1.00 86.69 86 ALA A CA 1
ATOM 673 C C . ALA A 1 86 ? -23.565 -11.532 24.187 1.00 86.69 86 ALA A C 1
ATOM 675 O O . ALA A 1 86 ? -22.626 -11.974 24.852 1.00 86.69 86 ALA A O 1
ATOM 676 N N . THR A 1 87 ? -24.824 -11.565 24.612 1.00 84.69 87 THR A N 1
ATOM 677 C CA . THR A 1 87 ? -25.258 -12.268 25.822 1.00 84.69 87 THR A CA 1
ATOM 678 C C . THR A 1 87 ? -26.206 -13.399 25.439 1.00 84.69 87 THR A C 1
ATOM 680 O O . THR A 1 87 ? -26.984 -13.289 24.493 1.00 84.69 87 THR A O 1
ATOM 683 N N . GLY A 1 88 ? -26.117 -14.520 26.153 1.00 86.19 88 GLY A N 1
ATOM 684 C CA . GLY A 1 88 ? -26.889 -15.724 25.863 1.00 86.19 88 GLY A CA 1
ATOM 685 C C . GLY A 1 88 ? -26.901 -16.685 27.045 1.00 86.19 88 GLY A C 1
ATOM 686 O O . GLY A 1 88 ? -26.250 -16.441 28.060 1.00 86.19 88 GLY A O 1
ATOM 687 N N . HIS A 1 89 ? -27.652 -17.772 26.904 1.00 84.69 89 HIS A N 1
ATOM 688 C CA . HIS A 1 89 ? -27.724 -18.848 27.889 1.00 84.69 89 HIS A CA 1
ATOM 689 C C . HIS A 1 89 ? -27.080 -20.107 27.307 1.00 84.69 89 HIS A C 1
ATOM 691 O O . HIS A 1 89 ? -27.169 -20.345 26.103 1.00 84.69 89 HIS A O 1
ATOM 697 N N . TYR A 1 90 ? -26.426 -20.898 28.159 1.00 80.81 90 TYR A N 1
ATOM 698 C CA . TYR A 1 90 ? -25.881 -22.191 27.758 1.00 80.81 90 TYR A CA 1
ATOM 699 C C . TYR A 1 90 ? -27.017 -23.195 27.562 1.00 80.81 90 TYR A C 1
ATOM 701 O O . TYR A 1 90 ? -27.826 -23.388 28.468 1.00 80.81 90 TYR A O 1
ATOM 709 N N . ASP A 1 91 ? -27.045 -23.840 26.398 1.00 85.06 91 ASP A N 1
ATOM 710 C CA . ASP A 1 91 ? -27.881 -25.012 26.155 1.00 85.06 91 ASP A CA 1
ATOM 711 C C . ASP A 1 91 ? -27.128 -26.269 26.613 1.00 85.06 91 ASP A C 1
ATOM 713 O O . ASP A 1 91 ? -26.038 -26.577 26.124 1.00 85.06 91 ASP A O 1
ATOM 717 N N . LEU A 1 92 ? -27.693 -26.954 27.607 1.00 81.56 92 LEU A N 1
ATOM 718 C CA . LEU A 1 92 ? -27.115 -28.150 28.219 1.00 81.56 92 LEU A CA 1
ATOM 719 C C . LEU A 1 92 ? -27.631 -29.443 27.570 1.00 81.56 92 LEU A C 1
ATOM 721 O O . LEU A 1 92 ? -27.091 -30.510 27.859 1.00 81.56 92 LEU A O 1
ATOM 725 N N . GLU A 1 93 ? -28.638 -29.376 26.693 1.00 82.31 93 GLU A N 1
ATOM 726 C CA . GLU A 1 93 ? -29.244 -30.564 26.076 1.00 82.31 93 GLU A CA 1
ATOM 727 C C . GLU A 1 93 ? -28.380 -31.156 24.943 1.00 82.31 93 GLU A C 1
ATOM 729 O O . GLU A 1 93 ? -28.520 -32.333 24.615 1.00 82.31 93 GLU A O 1
ATOM 734 N N . GLY A 1 94 ? -27.441 -30.379 24.382 1.00 76.62 94 GLY A N 1
ATOM 735 C CA . GLY A 1 94 ? -26.606 -30.766 23.233 1.00 76.62 94 GLY A CA 1
ATOM 736 C C . GLY A 1 94 ? -25.086 -30.694 23.446 1.00 76.62 94 GLY A C 1
ATOM 737 O O . GLY 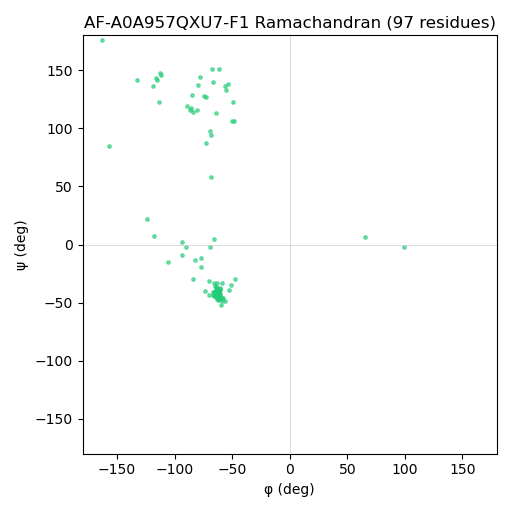A 1 94 ? -24.349 -30.549 22.471 1.00 76.62 94 GLY A O 1
ATOM 738 N N . GLN A 1 95 ? -24.586 -30.731 24.686 1.00 79.62 95 GLN A N 1
ATOM 739 C CA . GLN A 1 95 ? -23.146 -30.597 24.960 1.00 79.62 95 GLN A CA 1
ATOM 740 C C . GLN A 1 95 ? -22.352 -31.869 24.600 1.00 79.62 95 GLN A C 1
ATOM 742 O O . GLN A 1 95 ? -22.638 -32.957 25.095 1.00 79.62 95 GLN A O 1
ATOM 747 N N . PHE A 1 96 ? -21.289 -31.719 23.800 1.00 82.00 96 PHE A N 1
ATOM 748 C CA . PHE A 1 96 ? -20.318 -32.779 23.496 1.00 82.00 96 PHE A CA 1
ATOM 749 C C . PHE A 1 96 ? -18.918 -32.365 23.976 1.00 82.00 96 PHE A C 1
ATOM 751 O O . PHE A 1 96 ? -18.500 -31.228 23.760 1.00 82.00 96 PHE A O 1
ATOM 758 N N . VAL A 1 97 ? -18.180 -33.281 24.614 1.00 82.62 97 VAL A N 1
ATOM 759 C CA . VAL A 1 97 ? -16.787 -33.054 25.044 1.00 82.62 97 VAL A CA 1
ATOM 760 C C . VAL A 1 97 ? -15.843 -33.471 23.916 1.00 82.62 97 VAL A C 1
ATOM 762 O O . VAL A 1 97 ? -15.836 -34.633 23.518 1.00 82.62 97 VAL A O 1
ATOM 765 N N . LEU A 1 98 ? -15.050 -32.525 23.408 1.00 73.12 98 LEU A N 1
ATOM 766 C CA . LEU A 1 98 ? -13.948 -32.801 22.484 1.00 73.12 98 LEU A CA 1
ATOM 767 C C . LEU A 1 98 ? -12.688 -33.127 23.302 1.00 73.12 98 LEU A C 1
ATOM 769 O O . LEU A 1 98 ? -12.210 -32.274 24.051 1.00 73.12 98 LEU A O 1
ATOM 773 N N . LEU A 1 99 ? -12.206 -34.366 23.172 1.00 70.25 99 LEU A N 1
ATOM 774 C CA . LEU A 1 99 ? -10.919 -34.857 23.684 1.00 70.25 99 LEU A CA 1
ATOM 775 C C . LEU A 1 99 ? -9.853 -34.810 22.588 1.00 70.25 99 LEU A C 1
ATOM 777 O O . LEU A 1 99 ? -10.210 -35.090 21.420 1.00 70.25 99 LEU A O 1
#

Solvent-accessible surface area (backbone atoms only — not comparable to full-atom values): 6164 Å² total; per-residue (Å²): 144,77,83,79,81,69,77,55,60,71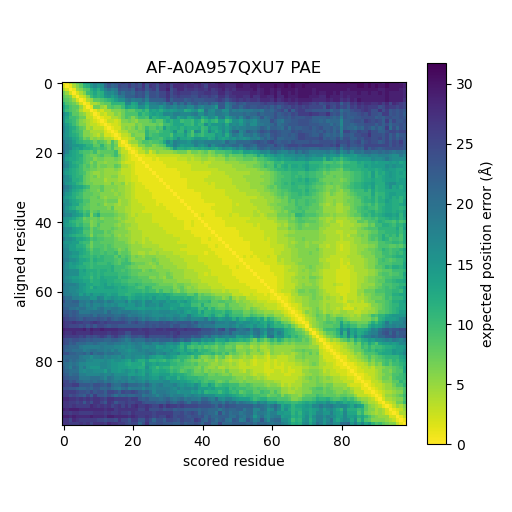,58,54,55,50,53,49,62,28,94,85,34,37,66,58,52,49,51,51,52,50,50,52,52,49,52,52,52,50,52,53,48,51,51,52,53,48,51,54,52,48,53,53,50,50,52,42,52,51,29,50,70,39,79,66,42,77,54,51,98,81,60,84,79,56,67,61,79,85,54,50,68,38,44,70,46,74,78,85,78,88,72,78,92,77,74,77,88,89,129